Protein AF-A0A3D2ZD47-F1 (afdb_monomer)

Secondary structure (DSSP, 8-state):
--SSHHHHHHHHHHHHHHHHHHGGG---SS-HHHHHHHHHHHHHHHHHHHHHHT-

Radius of gyration: 12.34 Å; Cα contacts (8 Å, |Δi|>4): 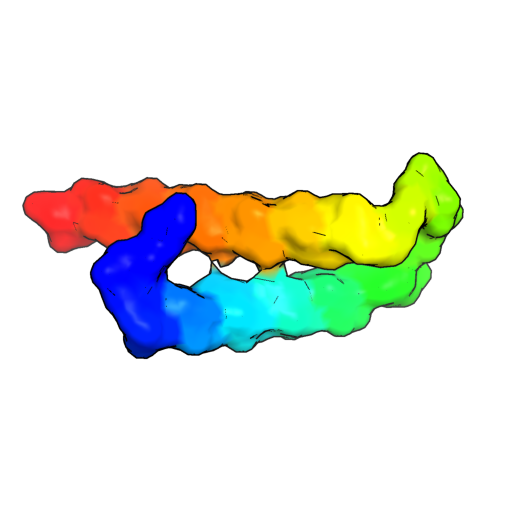23; chains: 1; bounding box: 27×20×32 Å

Structure (mmCIF, N/CA/C/O backbone):
data_AF-A0A3D2ZD47-F1
#
_entry.id   AF-A0A3D2ZD47-F1
#
loop_
_atom_site.group_PDB
_atom_site.id
_atom_site.type_symbol
_atom_site.label_atom_id
_atom_site.label_alt_id
_atom_site.label_comp_id
_atom_site.label_asym_id
_atom_site.label_entity_id
_atom_site.label_seq_id
_atom_site.pdbx_PDB_ins_code
_atom_site.Cartn_x
_atom_site.Cartn_y
_atom_site.Cartn_z
_atom_site.occupancy
_atom_site.B_iso_or_equiv
_atom_site.auth_seq_id
_atom_site.auth_comp_id
_atom_site.auth_asym_id
_atom_site.auth_atom_id
_atom_site.pdbx_PDB_model_num
ATOM 1 N N . MET A 1 1 ? -4.408 9.641 5.123 1.00 59.50 1 MET A N 1
ATOM 2 C CA . MET A 1 1 ? -3.496 8.957 6.060 1.00 59.50 1 MET A CA 1
ATOM 3 C C . MET A 1 1 ? -4.294 8.370 7.211 1.00 59.50 1 MET A C 1
ATOM 5 O O . MET A 1 1 ? -5.369 8.883 7.508 1.00 59.50 1 MET A O 1
ATOM 9 N N . VAL A 1 2 ? -3.833 7.241 7.744 1.00 75.88 2 VAL A N 1
ATOM 10 C CA . VAL A 1 2 ? -4.513 6.444 8.772 1.00 75.88 2 VAL A CA 1
ATOM 11 C C . VAL A 1 2 ? -4.163 7.017 10.154 1.00 75.88 2 VAL A C 1
ATOM 13 O O . VAL A 1 2 ? -3.038 7.458 10.347 1.00 75.88 2 VAL A O 1
ATOM 16 N N . GLY A 1 3 ? -5.134 7.118 11.066 1.00 79.88 3 GLY A N 1
ATOM 17 C CA . GLY A 1 3 ? -5.036 7.990 12.249 1.00 79.88 3 GLY A CA 1
ATOM 18 C C . GLY A 1 3 ? -4.313 7.413 13.473 1.00 79.88 3 GLY A C 1
ATOM 19 O O . GLY A 1 3 ? -4.231 8.103 14.481 1.00 79.88 3 GLY A O 1
ATOM 20 N N . ASN A 1 4 ? -3.842 6.164 13.428 1.00 88.62 4 ASN A N 1
ATOM 21 C CA . ASN A 1 4 ? -3.057 5.528 14.492 1.00 88.62 4 ASN A CA 1
ATOM 22 C C . ASN A 1 4 ? -2.182 4.394 13.921 1.00 88.62 4 ASN A C 1
ATOM 24 O O . ASN A 1 4 ? -2.371 3.967 12.780 1.00 88.62 4 ASN A O 1
ATOM 28 N N . VAL A 1 5 ? -1.215 3.934 14.722 1.00 89.56 5 VAL A N 1
ATOM 29 C CA . VAL A 1 5 ? -0.231 2.912 14.325 1.00 89.56 5 VAL A CA 1
ATOM 30 C C . VAL A 1 5 ? -0.870 1.544 14.032 1.00 89.56 5 VAL A C 1
ATOM 32 O O . VAL A 1 5 ? -0.559 1.001 12.973 1.00 89.56 5 VAL A O 1
ATOM 35 N N . PRO A 1 6 ? -1.775 0.994 14.870 1.00 89.75 6 PRO A N 1
ATOM 36 C CA . PRO A 1 6 ? -2.418 -0.291 14.576 1.00 89.75 6 PRO A CA 1
ATOM 37 C C . PRO A 1 6 ? -3.178 -0.292 13.246 1.00 89.75 6 PRO A C 1
ATOM 39 O O . PRO A 1 6 ? -2.969 -1.153 12.397 1.00 89.75 6 PRO A O 1
ATOM 42 N N . ASP A 1 7 ? -3.979 0.742 12.998 1.00 90.00 7 ASP A N 1
ATOM 43 C CA . ASP A 1 7 ? -4.719 0.864 11.747 1.00 90.00 7 ASP A CA 1
ATOM 44 C C . ASP A 1 7 ? -3.764 0.990 10.535 1.00 90.00 7 ASP A C 1
ATOM 46 O O . ASP A 1 7 ? -4.079 0.558 9.423 1.00 90.00 7 ASP A O 1
ATOM 50 N N . ALA A 1 8 ? -2.595 1.617 10.715 1.00 92.06 8 ALA A N 1
ATOM 51 C CA . ALA A 1 8 ? -1.580 1.705 9.668 1.00 92.06 8 ALA A CA 1
ATOM 52 C C . ALA A 1 8 ? -0.945 0.337 9.368 1.00 92.06 8 ALA A C 1
ATOM 54 O O . ALA A 1 8 ? -0.672 0.050 8.202 1.00 92.06 8 ALA A O 1
ATOM 55 N N . GLN A 1 9 ? -0.755 -0.509 10.385 1.00 94.31 9 GLN A N 1
ATOM 56 C CA . GLN A 1 9 ? -0.280 -1.886 10.220 1.00 94.31 9 GLN A CA 1
ATOM 57 C C . GLN A 1 9 ? -1.296 -2.742 9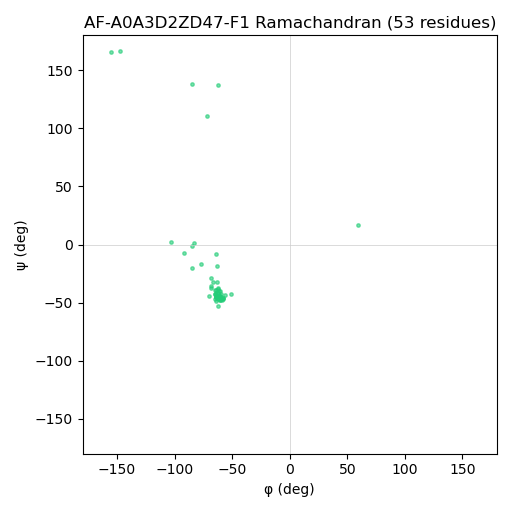.454 1.00 94.31 9 GLN A C 1
ATOM 59 O O . GLN A 1 9 ? -0.903 -3.440 8.519 1.00 94.31 9 GLN A O 1
ATOM 64 N N . ASP A 1 10 ? -2.590 -2.617 9.755 1.00 92.00 10 ASP A N 1
ATOM 65 C CA . ASP A 1 10 ? -3.653 -3.311 9.012 1.00 92.00 10 ASP A CA 1
ATOM 66 C C . ASP A 1 10 ? -3.645 -2.922 7.526 1.00 92.00 10 ASP A C 1
ATOM 68 O O . ASP A 1 10 ? -3.668 -3.767 6.625 1.00 92.00 10 ASP A O 1
ATOM 72 N N . VAL A 1 11 ? -3.557 -1.617 7.248 1.00 95.06 11 VAL A N 1
ATOM 73 C CA . VAL A 1 11 ? -3.485 -1.101 5.875 1.00 95.06 11 VAL A CA 1
ATOM 74 C C . VAL A 1 11 ? -2.214 -1.564 5.167 1.00 95.06 11 VAL A C 1
ATOM 76 O O . VAL A 1 11 ? -2.272 -1.901 3.983 1.00 95.06 11 VAL A O 1
ATOM 79 N N . TYR A 1 12 ? -1.081 -1.598 5.870 1.00 95.12 12 TYR A N 1
ATOM 80 C CA . TYR A 1 12 ? 0.187 -2.096 5.343 1.00 95.12 12 TYR A CA 1
ATOM 81 C C . TYR A 1 12 ? 0.087 -3.565 4.924 1.00 95.12 12 TYR A C 1
ATOM 83 O O . TYR A 1 12 ? 0.458 -3.898 3.796 1.00 95.12 12 TYR A O 1
ATOM 91 N N . GLN A 1 13 ? -0.471 -4.425 5.779 1.00 96.06 13 GLN A N 1
ATOM 92 C CA . GLN A 1 13 ? -0.651 -5.843 5.466 1.00 96.06 13 GLN A CA 1
ATOM 93 C C . GLN A 1 13 ? -1.539 -6.037 4.232 1.00 96.06 13 GLN A C 1
ATOM 95 O O . GLN A 1 13 ? -1.167 -6.750 3.296 1.00 96.06 13 GLN A O 1
ATOM 100 N N . GLU A 1 14 ? -2.682 -5.347 4.175 1.00 96.38 14 GLU A N 1
ATOM 101 C CA . GLU A 1 14 ? -3.571 -5.407 3.014 1.00 96.38 14 GLU A CA 1
ATOM 102 C C . GLU A 1 14 ? -2.910 -4.891 1.725 1.00 96.38 14 GLU A C 1
ATOM 104 O O . GLU A 1 14 ? -3.197 -5.396 0.633 1.00 96.38 14 GLU A O 1
ATOM 109 N N . ALA A 1 15 ? -2.084 -3.847 1.826 1.00 97.31 15 ALA A N 1
ATOM 110 C CA . ALA A 1 15 ? -1.399 -3.253 0.686 1.00 97.31 15 ALA A CA 1
ATOM 111 C C . ALA A 1 15 ? -0.316 -4.181 0.136 1.00 97.31 15 ALA A C 1
ATOM 113 O O . ALA A 1 15 ? -0.262 -4.380 -1.078 1.00 97.31 15 ALA A O 1
ATOM 114 N N . LEU A 1 16 ? 0.492 -4.793 1.005 1.00 97.31 16 LEU A N 1
ATOM 115 C CA . LEU A 1 16 ? 1.515 -5.749 0.591 1.00 97.31 16 LEU A CA 1
ATOM 116 C C . LEU A 1 16 ? 0.919 -6.993 -0.054 1.00 97.31 16 LEU A C 1
ATOM 118 O O . LEU A 1 16 ? 1.397 -7.409 -1.105 1.00 97.31 16 LEU A O 1
ATOM 122 N N . LEU A 1 17 ? -0.145 -7.554 0.523 1.00 98.12 17 LEU A N 1
ATOM 123 C CA . LEU A 1 17 ? -0.805 -8.720 -0.059 1.00 98.12 17 LEU A CA 1
ATOM 124 C C . LEU A 1 17 ? -1.356 -8.404 -1.457 1.00 98.12 17 LEU A C 1
ATOM 126 O O . LEU A 1 17 ? -1.167 -9.178 -2.395 1.00 98.12 17 LEU A O 1
ATOM 130 N N . ALA A 1 18 ? -1.996 -7.241 -1.615 1.00 97.62 18 ALA A N 1
ATOM 131 C CA . ALA A 1 18 ? -2.512 -6.791 -2.905 1.00 97.62 18 ALA A CA 1
ATOM 132 C C . ALA A 1 18 ? -1.392 -6.531 -3.925 1.00 97.62 18 ALA A C 1
ATOM 134 O O . ALA A 1 18 ? -1.546 -6.868 -5.098 1.00 97.62 18 ALA A O 1
ATOM 135 N N . ALA A 1 19 ? -0.265 -5.964 -3.488 1.00 97.69 19 ALA A N 1
ATOM 136 C CA . ALA A 1 19 ? 0.905 -5.784 -4.336 1.00 97.69 19 ALA A CA 1
ATOM 137 C C . ALA A 1 19 ? 1.483 -7.136 -4.766 1.00 97.69 19 ALA A C 1
ATOM 139 O O . ALA A 1 19 ? 1.660 -7.365 -5.955 1.00 97.69 19 ALA A O 1
ATOM 140 N N . PHE A 1 20 ? 1.683 -8.072 -3.840 1.00 97.81 20 PHE A N 1
ATOM 141 C CA . PHE A 1 20 ? 2.203 -9.402 -4.153 1.00 97.81 20 PHE A CA 1
ATOM 142 C C . PHE A 1 20 ? 1.322 -10.150 -5.167 1.00 97.81 20 PHE A C 1
ATOM 144 O O . PHE A 1 20 ? 1.818 -10.663 -6.166 1.00 97.81 20 PHE A O 1
ATOM 151 N N . GLN A 1 21 ? -0.001 -10.133 -4.979 1.00 97.75 21 GLN A N 1
ATOM 152 C CA . GLN A 1 21 ? -0.957 -10.742 -5.915 1.00 97.75 21 GLN A CA 1
ATOM 153 C C . GLN A 1 21 ? -1.042 -10.011 -7.267 1.00 97.75 21 GLN A C 1
ATOM 155 O O . GLN A 1 21 ? -1.391 -10.610 -8.287 1.00 97.75 21 GLN A O 1
ATOM 160 N N . GLY A 1 22 ? -0.777 -8.704 -7.276 1.00 96.69 22 GLY A N 1
ATOM 161 C CA . GLY A 1 22 ? -0.799 -7.862 -8.469 1.00 96.69 22 GLY A CA 1
ATOM 162 C C . GLY A 1 22 ? 0.508 -7.880 -9.261 1.00 96.69 22 GLY A C 1
ATOM 163 O O . GLY A 1 22 ? 0.485 -7.567 -10.450 1.00 96.69 22 GLY A O 1
ATOM 164 N N . LEU A 1 23 ? 1.620 -8.267 -8.633 1.00 96.56 23 LEU A N 1
ATOM 165 C CA . LEU A 1 23 ? 2.961 -8.220 -9.211 1.00 96.56 23 LEU A CA 1
ATOM 166 C C . LEU A 1 23 ? 3.085 -8.994 -10.536 1.00 96.56 23 LEU A C 1
ATOM 168 O O . LEU A 1 23 ? 3.614 -8.414 -11.480 1.00 96.56 23 LEU A O 1
ATOM 172 N N . PRO A 1 24 ? 2.528 -10.214 -10.700 1.00 96.69 24 PRO A N 1
ATOM 173 C CA . PRO A 1 24 ? 2.585 -10.925 -11.983 1.00 96.69 24 PRO A CA 1
ATOM 174 C C . PRO A 1 24 ? 1.865 -10.208 -13.135 1.00 96.69 24 PRO A C 1
ATOM 176 O O . PRO A 1 24 ? 2.088 -10.523 -14.298 1.00 96.69 24 PRO A O 1
ATOM 179 N N . ARG A 1 25 ? 0.969 -9.261 -12.824 1.00 94.94 25 ARG A N 1
ATOM 180 C CA . ARG A 1 25 ? 0.209 -8.464 -13.800 1.00 94.94 25 ARG A CA 1
ATOM 181 C C . ARG A 1 25 ? 0.756 -7.043 -13.952 1.00 94.94 25 ARG A C 1
ATOM 183 O O . ARG A 1 25 ? 0.158 -6.238 -14.665 1.00 94.94 25 ARG A O 1
ATOM 190 N N . PHE A 1 26 ? 1.838 -6.697 -13.257 1.00 95.44 26 PHE A N 1
ATOM 191 C CA . PHE A 1 26 ? 2.435 -5.375 -13.349 1.00 95.44 26 PHE A CA 1
ATOM 192 C C . PHE A 1 26 ? 3.126 -5.212 -14.709 1.00 95.44 26 PHE A C 1
ATOM 194 O O . PHE A 1 26 ? 4.142 -5.839 -14.985 1.00 95.44 26 PHE A O 1
ATOM 201 N N . ARG A 1 27 ? 2.552 -4.363 -15.568 1.00 91.94 27 ARG A N 1
ATOM 202 C CA . ARG A 1 27 ? 2.979 -4.190 -16.967 1.00 91.94 27 ARG A CA 1
ATOM 203 C C . ARG A 1 27 ? 4.164 -3.244 -17.167 1.00 91.94 27 ARG A C 1
ATOM 205 O O . ARG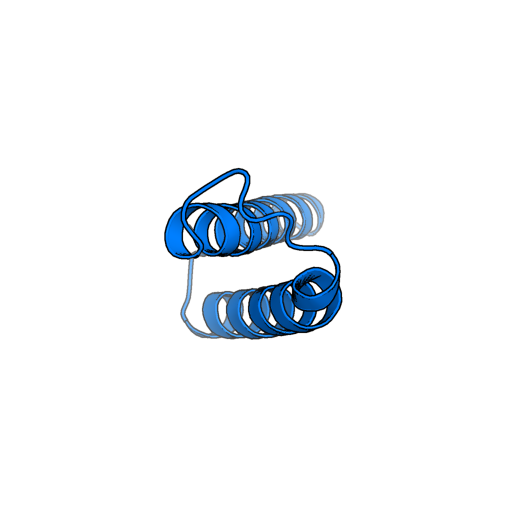 A 1 27 ? 4.544 -3.005 -18.301 1.00 91.94 27 ARG A O 1
ATOM 212 N N . MET A 1 28 ? 4.725 -2.687 -16.091 1.00 90.56 28 MET A N 1
ATOM 213 C CA . MET A 1 28 ? 5.806 -1.687 -16.150 1.00 90.56 28 MET A CA 1
ATOM 214 C C . MET A 1 28 ? 5.453 -0.396 -16.918 1.00 90.56 28 MET A C 1
ATOM 216 O O . MET A 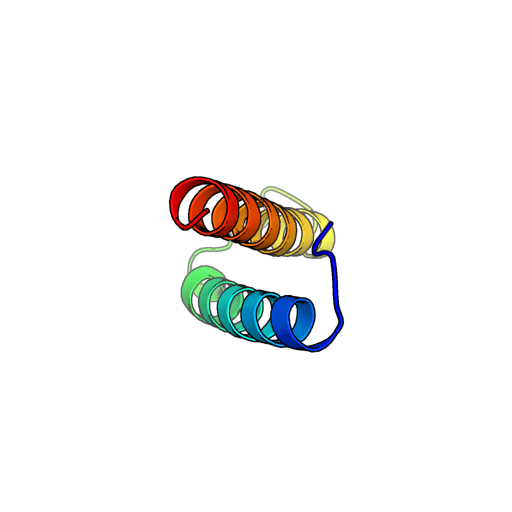1 28 ? 6.330 0.411 -17.200 1.00 90.56 28 MET A O 1
ATOM 220 N N . ASP A 1 29 ? 4.159 -0.134 -17.148 1.00 90.69 29 ASP A N 1
ATOM 221 C CA . ASP A 1 29 ? 3.641 1.126 -17.715 1.00 90.69 29 ASP A CA 1
ATOM 222 C C . ASP A 1 29 ? 3.905 2.352 -16.801 1.00 90.69 29 ASP A C 1
ATOM 224 O O . ASP A 1 29 ? 3.621 3.494 -17.159 1.00 90.69 29 ASP A O 1
ATOM 228 N N . SER A 1 30 ? 4.400 2.130 -15.580 1.00 92.00 30 SER A N 1
ATOM 229 C CA . SER A 1 30 ? 4.802 3.155 -14.618 1.00 92.00 30 SER A CA 1
ATOM 230 C C . SER A 1 30 ? 5.972 2.666 -13.763 1.00 92.00 30 SER A C 1
ATOM 232 O O . SER A 1 30 ? 6.272 1.474 -13.725 1.00 92.00 30 SER A O 1
ATOM 234 N N . VAL A 1 31 ? 6.628 3.576 -13.035 1.00 96.12 31 VAL A N 1
ATOM 235 C CA . VAL A 1 31 ? 7.664 3.195 -12.064 1.00 96.12 31 VAL A CA 1
ATOM 236 C C . VAL A 1 31 ? 7.038 2.326 -10.969 1.00 96.12 31 VAL A C 1
ATOM 238 O O . VAL A 1 31 ? 5.960 2.633 -10.452 1.00 96.12 31 VAL A O 1
ATOM 241 N N . PHE A 1 32 ? 7.732 1.257 -10.574 1.00 95.31 32 PHE A N 1
ATOM 242 C CA . PHE A 1 32 ? 7.271 0.328 -9.537 1.00 95.31 32 PHE A CA 1
ATOM 243 C C . PHE A 1 32 ? 6.847 1.039 -8.241 1.00 95.31 32 PHE A C 1
ATOM 245 O O . PHE A 1 32 ? 5.796 0.732 -7.681 1.00 95.31 32 PHE A O 1
ATOM 252 N N . SER A 1 33 ? 7.614 2.041 -7.797 1.00 96.44 33 SER A N 1
ATOM 253 C CA . SER A 1 33 ? 7.289 2.847 -6.613 1.00 96.44 33 SER A CA 1
ATOM 254 C C . SER A 1 33 ? 5.965 3.597 -6.766 1.00 96.44 33 SER A C 1
ATOM 256 O O . SER A 1 33 ? 5.165 3.622 -5.833 1.00 96.44 33 SER A O 1
ATOM 258 N N . THR A 1 34 ? 5.680 4.149 -7.947 1.00 96.69 34 THR A N 1
ATOM 259 C CA . THR A 1 34 ? 4.405 4.807 -8.254 1.00 96.69 34 THR A CA 1
ATOM 260 C C . THR A 1 34 ? 3.246 3.818 -8.198 1.00 96.69 34 THR A C 1
ATOM 262 O O . THR A 1 34 ? 2.201 4.113 -7.615 1.00 96.69 34 THR A O 1
ATOM 265 N N . TRP A 1 35 ? 3.414 2.633 -8.781 1.00 97.12 35 TRP A N 1
ATOM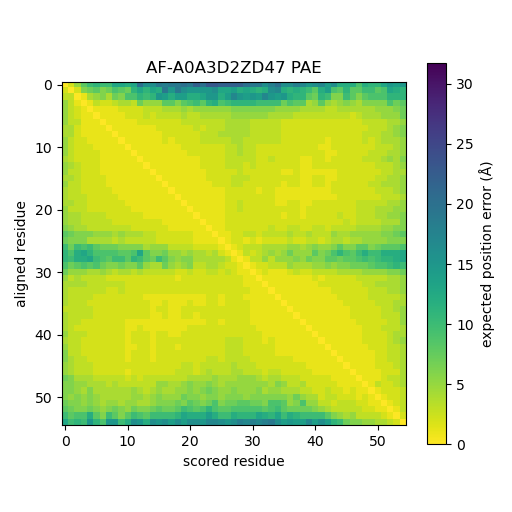 266 C CA . TRP A 1 35 ? 2.402 1.579 -8.738 1.00 97.12 35 TRP A CA 1
ATOM 267 C C . TRP A 1 3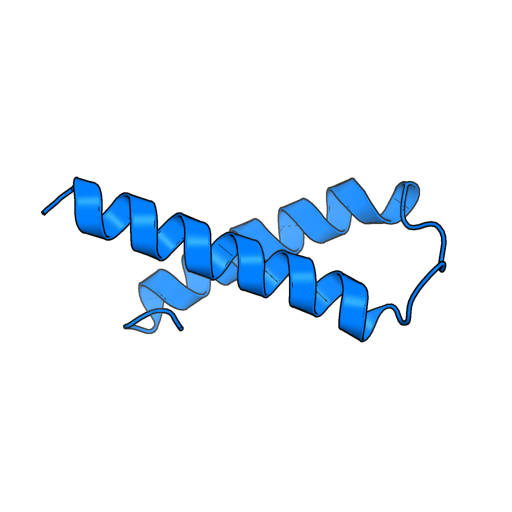5 ? 2.127 1.102 -7.304 1.00 97.12 35 TRP A C 1
ATOM 269 O O . TRP A 1 35 ? 0.970 1.066 -6.876 1.00 97.12 35 TRP A O 1
ATOM 279 N N . LEU A 1 36 ? 3.180 0.834 -6.531 1.00 96.56 36 LEU A N 1
ATOM 280 C CA . LEU A 1 36 ? 3.078 0.405 -5.139 1.00 96.56 36 LEU A CA 1
ATOM 281 C C . LEU A 1 36 ? 2.440 1.489 -4.257 1.00 96.56 36 LEU A C 1
ATOM 283 O O . LEU A 1 36 ? 1.553 1.196 -3.451 1.00 96.56 36 LEU A O 1
ATOM 287 N N . TYR A 1 37 ? 2.819 2.755 -4.459 1.00 95.94 37 TYR A N 1
ATOM 288 C CA . TYR A 1 37 ? 2.225 3.893 -3.759 1.00 95.94 37 TYR A CA 1
ATOM 289 C C . TYR A 1 37 ? 0.719 3.993 -4.017 1.00 95.94 37 TYR A C 1
ATOM 291 O O . TYR A 1 37 ? -0.055 4.186 -3.080 1.00 95.94 37 TYR A O 1
ATOM 299 N N . ARG A 1 38 ? 0.271 3.797 -5.267 1.00 96.12 38 ARG A N 1
ATOM 300 C CA . ARG A 1 38 ? -1.163 3.792 -5.603 1.00 96.12 38 ARG A CA 1
ATOM 301 C C . ARG A 1 38 ? -1.922 2.690 -4.866 1.00 96.12 38 ARG A C 1
ATOM 303 O O . ARG A 1 38 ? -3.029 2.941 -4.395 1.00 96.12 38 ARG A O 1
ATOM 310 N N . ILE A 1 39 ? -1.345 1.495 -4.730 1.00 97.19 39 ILE A N 1
ATOM 311 C CA . ILE A 1 39 ? -1.959 0.399 -3.964 1.00 97.19 39 ILE A CA 1
ATOM 312 C C . ILE A 1 39 ? -2.120 0.806 -2.497 1.00 97.19 39 ILE A C 1
ATOM 314 O O . ILE A 1 39 ? -3.234 0.760 -1.969 1.00 97.19 39 ILE A O 1
ATOM 318 N N . ALA A 1 40 ? -1.041 1.264 -1.858 1.00 96.75 40 ALA A N 1
ATOM 319 C CA . ALA A 1 40 ? -1.062 1.683 -0.459 1.00 96.75 40 ALA A CA 1
ATOM 320 C C . ALA A 1 40 ? -2.052 2.836 -0.211 1.00 96.75 40 ALA A C 1
ATOM 322 O O . ALA A 1 40 ? -2.864 2.778 0.717 1.00 96.75 40 ALA A O 1
ATOM 323 N N . ALA A 1 41 ? -2.056 3.852 -1.080 1.00 96.50 41 ALA A N 1
ATOM 324 C CA . ALA A 1 41 ? -2.974 4.984 -0.996 1.00 96.50 41 ALA A CA 1
ATOM 325 C C . ALA A 1 41 ? -4.442 4.543 -1.114 1.00 96.50 41 ALA A C 1
ATOM 327 O O . ALA A 1 41 ? -5.274 4.929 -0.289 1.00 96.50 41 ALA A O 1
ATOM 328 N N . ASN A 1 42 ? -4.759 3.673 -2.078 1.00 96.56 42 ASN A N 1
ATOM 329 C CA . ASN A 1 42 ? -6.110 3.141 -2.260 1.00 96.56 42 ASN A CA 1
ATOM 330 C C . ASN A 1 42 ? -6.582 2.335 -1.041 1.00 96.56 42 ASN A C 1
ATOM 332 O O . ASN A 1 42 ? -7.730 2.481 -0.610 1.00 96.56 42 ASN A O 1
ATOM 336 N N . LYS A 1 43 ? -5.704 1.514 -0.450 1.00 96.25 43 LYS A N 1
ATOM 337 C CA . LYS A 1 43 ? -6.008 0.759 0.774 1.00 96.25 43 LYS A CA 1
ATOM 338 C C . LYS A 1 43 ? -6.265 1.680 1.963 1.00 96.25 43 LYS A C 1
ATOM 340 O O . LYS A 1 43 ? -7.286 1.525 2.634 1.00 96.25 43 LYS A O 1
ATOM 345 N N . ALA A 1 44 ? -5.428 2.697 2.161 1.00 94.88 44 ALA A N 1
ATOM 346 C CA . ALA A 1 44 ? -5.608 3.684 3.222 1.00 94.88 44 ALA A CA 1
ATOM 347 C C . ALA A 1 44 ? -6.925 4.470 3.076 1.00 94.88 44 ALA A C 1
ATOM 349 O O . ALA A 1 44 ? -7.641 4.680 4.057 1.00 94.88 44 ALA A O 1
ATOM 350 N N . LEU A 1 45 ? -7.274 4.893 1.856 1.00 94.38 45 LEU A N 1
ATOM 351 C CA . LEU A 1 45 ? -8.530 5.598 1.577 1.00 94.38 45 LEU A CA 1
ATOM 352 C C . LEU A 1 45 ? -9.750 4.707 1.839 1.00 94.38 45 LEU A C 1
ATOM 354 O O . LEU A 1 45 ? -10.692 5.130 2.513 1.00 94.38 45 LEU A O 1
AT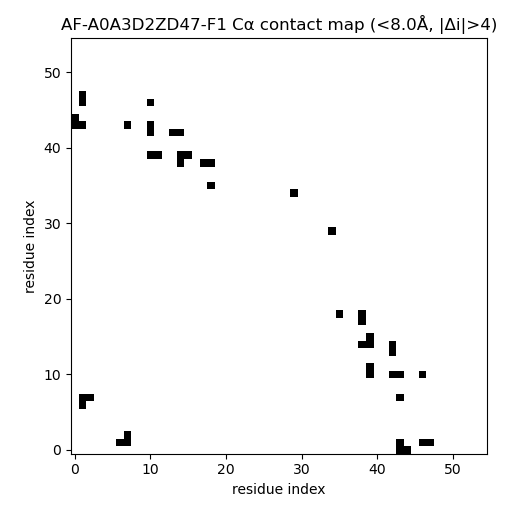OM 358 N N . ARG A 1 46 ? -9.711 3.451 1.377 1.00 94.00 46 ARG A N 1
ATOM 359 C CA . ARG A 1 46 ? -10.772 2.467 1.633 1.00 94.00 46 ARG A CA 1
ATOM 360 C C . ARG A 1 46 ? -10.947 2.202 3.128 1.00 94.00 46 ARG A C 1
ATOM 362 O O . ARG A 1 46 ? -12.083 2.157 3.600 1.00 94.00 46 ARG A O 1
ATOM 369 N N . PHE A 1 47 ? -9.851 2.044 3.868 1.00 92.31 47 PHE A N 1
ATOM 370 C CA . PHE A 1 47 ? -9.881 1.839 5.316 1.00 92.31 47 PHE A CA 1
ATOM 371 C C . PHE A 1 47 ? -10.575 3.003 6.034 1.00 92.31 47 PHE A C 1
ATOM 373 O O . PHE A 1 47 ? -11.501 2.786 6.817 1.00 92.31 47 PHE A O 1
ATOM 380 N N . ARG A 1 48 ? -10.211 4.249 5.698 1.00 89.38 48 ARG A N 1
ATOM 381 C CA . ARG A 1 48 ? -10.858 5.449 6.256 1.00 89.38 48 ARG A CA 1
ATOM 382 C C . ARG A 1 48 ? -12.361 5.477 5.984 1.00 89.38 48 ARG A C 1
ATOM 384 O O . ARG A 1 48 ? -13.132 5.705 6.912 1.00 89.38 48 ARG A O 1
ATOM 391 N N . GLY A 1 49 ? -12.778 5.191 4.749 1.00 89.50 49 GLY A N 1
ATOM 392 C CA . GLY A 1 49 ? -14.198 5.151 4.388 1.00 89.50 49 GLY A CA 1
ATOM 393 C C . GLY A 1 49 ? -14.983 4.075 5.150 1.00 89.50 49 GLY A C 1
ATOM 394 O O . GLY A 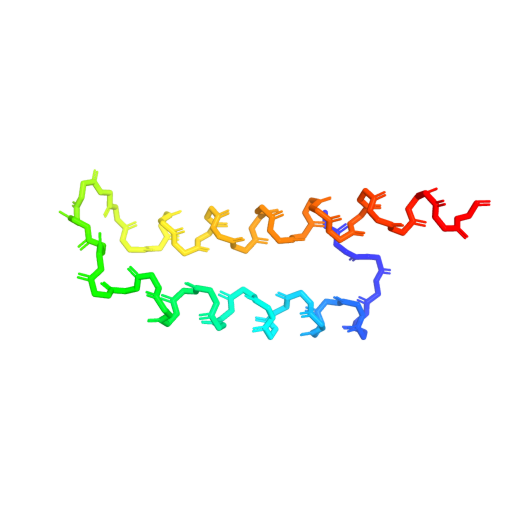1 49 ? -16.112 4.314 5.569 1.00 89.50 49 GLY A O 1
ATOM 395 N N . ARG A 1 50 ? -14.386 2.898 5.389 1.00 88.50 50 ARG A N 1
ATOM 396 C CA . ARG A 1 50 ? -14.993 1.841 6.222 1.00 88.50 50 ARG A CA 1
ATOM 397 C C . ARG A 1 50 ? -15.137 2.271 7.681 1.00 88.50 50 ARG A C 1
ATOM 399 O O . ARG A 1 50 ? -16.171 2.007 8.283 1.00 88.50 50 ARG A O 1
ATOM 406 N N . ARG A 1 51 ? -14.123 2.932 8.243 1.00 85.56 51 ARG A N 1
ATOM 407 C CA . ARG A 1 51 ? -14.137 3.389 9.640 1.00 85.56 51 ARG A CA 1
ATOM 408 C C . ARG A 1 51 ? -15.145 4.511 9.874 1.00 85.56 51 ARG A C 1
ATOM 410 O O . ARG A 1 51 ? -15.806 4.504 10.902 1.00 85.56 51 ARG A O 1
ATOM 417 N N . GLN A 1 52 ? -15.305 5.419 8.911 1.00 83.62 52 GLN A N 1
ATOM 418 C CA . GLN A 1 52 ? -16.305 6.485 8.986 1.00 83.62 52 GLN A CA 1
ATOM 419 C C . GLN A 1 52 ? -17.743 5.953 8.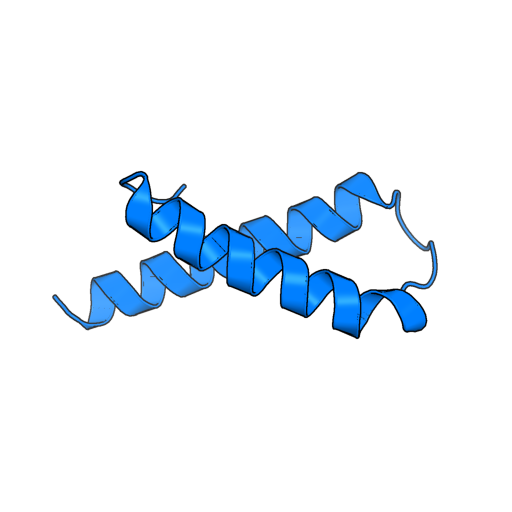938 1.00 83.62 52 GLN A C 1
ATOM 421 O O . GLN A 1 52 ? -18.598 6.525 9.587 1.00 83.62 52 GLN A O 1
ATOM 426 N N . ARG A 1 53 ? -18.001 4.847 8.225 1.00 84.88 53 ARG A N 1
ATOM 427 C CA . ARG A 1 53 ? -19.322 4.186 8.194 1.00 84.88 53 ARG A CA 1
ATOM 428 C C . ARG A 1 53 ? -19.645 3.348 9.435 1.00 84.88 53 ARG A C 1
ATOM 430 O O . ARG A 1 53 ? -20.785 2.936 9.595 1.00 84.88 53 ARG A O 1
ATOM 437 N N . ARG A 1 54 ? -18.636 3.001 10.239 1.00 79.56 54 ARG A N 1
ATOM 438 C CA . ARG A 1 54 ? -18.792 2.235 11.490 1.00 79.56 54 ARG A CA 1
ATOM 439 C C . ARG A 1 54 ? -18.970 3.134 12.720 1.00 79.56 54 ARG A C 1
ATOM 441 O O . ARG A 1 54 ? -19.173 2.602 13.805 1.00 79.56 54 ARG A O 1
ATOM 448 N N . ARG A 1 55 ? -18.820 4.449 12.558 1.00 59.88 55 ARG A N 1
ATOM 449 C CA . ARG A 1 55 ? -19.148 5.470 13.558 1.00 59.88 55 ARG A CA 1
ATOM 450 C C . ARG A 1 55 ? -20.522 6.035 13.250 1.00 59.88 55 ARG A C 1
ATOM 452 O O . ARG A 1 55 ? -21.199 6.394 14.229 1.00 59.88 55 ARG A O 1
#

Sequence (55 aa):
MVGNVPDAQDVYQEALLAAFQGLPRFRMDSVFSTWLYRIAANKALRFRGRRQRRR

pLDDT: mean 91.88, std 7.99, range [59.5, 98.12]

Mean predicted aligned error: 3.68 Å

Solvent-accessible surface area (backbone atoms only — not comparable to full-atom values): 3266 Å² total; per-residue (Å²): 133,64,94,46,69,71,62,41,51,55,34,48,54,57,24,51,54,52,46,62,74,41,50,91,70,62,80,68,90,56,58,67,68,59,55,52,49,51,45,41,52,52,38,41,53,52,51,52,57,54,55,62,74,75,106

Foldseek 3Di:
DADDDVLLVVLVVQLVVVCVVCVVVPPPPDPPVVVSVVSSVVSRVVSVVVVVVVD